Protein AF-B7B5R7-F1 (afdb_monomer)

Structure (mmCIF, N/CA/C/O backbone):
data_AF-B7B5R7-F1
#
_entry.id   AF-B7B5R7-F1
#
loop_
_atom_site.group_PDB
_atom_site.id
_atom_site.type_symbol
_atom_site.label_atom_id
_atom_site.label_alt_id
_atom_site.label_comp_id
_atom_site.label_asym_id
_atom_site.label_entity_id
_atom_site.label_seq_id
_atom_site.pdbx_PDB_ins_code
_atom_site.Cartn_x
_atom_site.Cartn_y
_atom_site.Cartn_z
_atom_site.occupancy
_atom_site.B_iso_or_equiv
_atom_site.auth_seq_id
_atom_site.auth_comp_id
_atom_site.auth_asym_id
_atom_site.auth_atom_id
_atom_site.pdbx_PDB_model_num
ATOM 1 N N . MET A 1 1 ? -5.786 -18.643 3.170 1.00 51.47 1 MET A N 1
ATOM 2 C CA . MET A 1 1 ? -5.158 -19.615 2.245 1.00 51.47 1 MET A CA 1
ATOM 3 C C . MET A 1 1 ? -5.131 -19.106 0.808 1.00 51.47 1 MET A C 1
ATOM 5 O O . MET A 1 1 ? -4.038 -19.012 0.276 1.00 51.47 1 MET A O 1
ATOM 9 N N . LEU A 1 2 ? -6.257 -18.684 0.214 1.00 58.00 2 LEU A N 1
ATOM 10 C CA . LEU A 1 2 ? -6.312 -18.161 -1.168 1.00 58.00 2 LEU A CA 1
ATOM 11 C C . LEU A 1 2 ? -5.332 -17.006 -1.464 1.00 58.00 2 LEU A C 1
ATOM 13 O O . LEU A 1 2 ? -4.630 -17.059 -2.465 1.00 58.00 2 LEU A O 1
ATOM 17 N N . CYS A 1 3 ? -5.203 -16.017 -0.571 1.00 55.41 3 CYS A N 1
ATOM 18 C CA . CYS A 1 3 ? -4.277 -14.893 -0.777 1.00 55.41 3 CYS A CA 1
ATOM 19 C C . CYS A 1 3 ? -2.802 -15.321 -0.816 1.00 55.41 3 CYS A C 1
ATOM 21 O O . CYS A 1 3 ? -2.042 -14.792 -1.607 1.00 55.41 3 CYS A O 1
ATOM 23 N N . ILE A 1 4 ? -2.393 -16.300 -0.003 1.00 58.12 4 ILE A N 1
ATOM 24 C CA . ILE A 1 4 ? -1.002 -16.788 0.025 1.00 58.12 4 ILE A CA 1
ATOM 25 C C . ILE A 1 4 ? -0.690 -17.585 -1.247 1.00 58.12 4 ILE A C 1
ATOM 27 O O . ILE A 1 4 ? 0.396 -17.460 -1.803 1.00 58.12 4 ILE A O 1
ATOM 31 N N . VAL A 1 5 ? -1.659 -18.364 -1.735 1.00 60.91 5 VAL A N 1
ATOM 32 C CA . VAL A 1 5 ? -1.534 -19.105 -2.997 1.00 60.91 5 VAL A CA 1
ATOM 33 C C . VAL A 1 5 ? -1.420 -18.143 -4.182 1.00 60.91 5 VAL A C 1
ATOM 35 O O . VAL A 1 5 ? -0.546 -18.344 -5.014 1.00 60.91 5 VAL A O 1
ATOM 38 N N . ALA A 1 6 ? -2.210 -17.064 -4.206 1.00 60.47 6 ALA A N 1
ATOM 39 C CA . ALA A 1 6 ? -2.106 -16.016 -5.227 1.00 60.47 6 ALA A CA 1
ATOM 40 C C . ALA A 1 6 ? -0.749 -15.281 -5.197 1.00 60.47 6 ALA A C 1
ATOM 42 O O . ALA A 1 6 ? -0.202 -14.924 -6.237 1.00 60.47 6 ALA A O 1
ATOM 43 N N . LEU A 1 7 ? -0.186 -15.088 -3.997 1.00 62.16 7 LEU A N 1
ATOM 44 C CA . LEU A 1 7 ? 1.139 -14.491 -3.787 1.00 62.16 7 LEU A CA 1
ATOM 45 C C . LEU A 1 7 ? 2.240 -15.367 -4.400 1.00 62.16 7 LEU A C 1
ATOM 47 O O . LEU A 1 7 ? 3.153 -14.876 -5.056 1.00 62.16 7 LEU A O 1
ATOM 51 N N . LEU A 1 8 ? 2.142 -16.681 -4.202 1.00 61.97 8 LEU A N 1
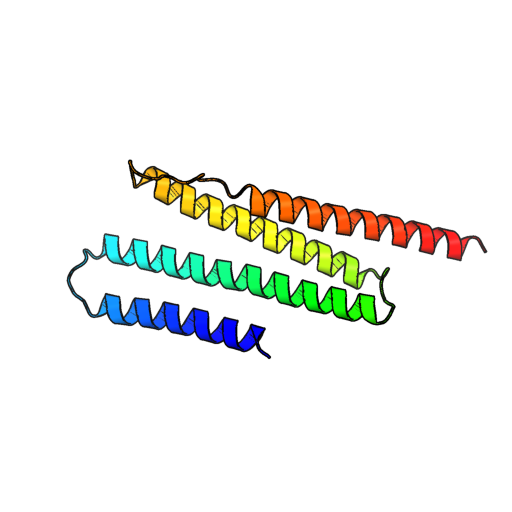ATOM 52 C CA . LEU A 1 8 ? 3.102 -17.637 -4.746 1.00 61.97 8 LEU A CA 1
ATOM 53 C C . LEU A 1 8 ? 2.935 -17.811 -6.260 1.00 61.97 8 LEU A C 1
ATOM 55 O O . LEU A 1 8 ? 3.939 -17.794 -6.965 1.00 61.97 8 LEU A O 1
ATOM 59 N N . SER A 1 9 ? 1.704 -17.911 -6.772 1.00 66.88 9 SER A N 1
ATOM 60 C CA . SER A 1 9 ? 1.457 -18.094 -8.209 1.00 66.88 9 SER A CA 1
ATOM 61 C C . SER A 1 9 ? 1.922 -16.895 -9.035 1.00 66.88 9 SER A C 1
ATOM 63 O O . SER A 1 9 ? 2.677 -17.078 -9.982 1.00 66.88 9 SER A O 1
ATOM 65 N N . ASN A 1 10 ? 1.592 -15.663 -8.621 1.00 66.88 10 ASN A N 1
ATOM 66 C CA . ASN A 1 10 ? 1.985 -14.457 -9.361 1.00 66.88 10 ASN A CA 1
ATOM 67 C C . ASN A 1 10 ? 3.507 -14.306 -9.487 1.00 66.88 10 ASN A C 1
ATOM 69 O O . ASN A 1 10 ? 4.008 -13.872 -10.523 1.00 66.88 10 ASN A O 1
ATOM 73 N N . ASN A 1 11 ? 4.253 -14.660 -8.438 1.00 67.56 11 ASN A N 1
ATOM 74 C CA . ASN A 1 11 ? 5.711 -14.578 -8.461 1.00 67.56 11 ASN A CA 1
ATOM 75 C C . ASN A 1 11 ? 6.334 -15.687 -9.331 1.00 67.56 11 ASN A C 1
ATOM 77 O O . ASN A 1 11 ? 7.338 -15.435 -9.995 1.00 67.56 11 ASN A O 1
ATOM 81 N N . ILE A 1 12 ? 5.739 -16.888 -9.365 1.00 70.62 12 ILE A N 1
ATOM 82 C CA . ILE A 1 12 ? 6.195 -18.007 -10.207 1.00 70.62 12 ILE A CA 1
ATOM 83 C C . ILE A 1 12 ? 5.952 -17.705 -11.689 1.00 70.62 12 ILE A C 1
ATOM 85 O O . ILE A 1 12 ? 6.868 -17.873 -12.491 1.00 70.62 12 ILE A O 1
ATOM 89 N N . ASP A 1 13 ? 4.776 -17.188 -12.041 1.00 69.31 13 ASP A N 1
ATOM 90 C CA . ASP A 1 13 ? 4.434 -16.851 -13.426 1.00 69.31 13 ASP A CA 1
ATOM 91 C C . ASP A 1 13 ? 5.332 -15.725 -13.965 1.00 69.31 13 ASP A C 1
ATOM 93 O O . ASP A 1 13 ? 5.838 -15.802 -15.086 1.00 69.31 13 ASP A O 1
ATOM 97 N N . ALA A 1 14 ? 5.618 -14.709 -13.139 1.00 66.56 14 ALA A N 1
ATOM 98 C CA . ALA A 1 14 ? 6.555 -13.642 -13.487 1.00 66.56 14 ALA A CA 1
ATOM 99 C C . ALA A 1 14 ? 7.984 -14.173 -13.706 1.00 66.56 14 ALA A C 1
ATOM 101 O O . ALA A 1 14 ? 8.645 -13.788 -14.673 1.00 66.56 14 ALA A O 1
ATOM 102 N N . LEU A 1 15 ? 8.455 -15.084 -12.848 1.00 67.75 15 LEU A N 1
ATOM 103 C CA . LEU A 1 15 ? 9.760 -15.740 -12.989 1.00 67.75 15 LEU A CA 1
ATOM 104 C C . LEU A 1 15 ? 9.832 -16.613 -14.244 1.00 67.75 15 LEU A C 1
ATOM 106 O O . LEU A 1 15 ? 10.839 -16.582 -14.953 1.00 67.75 15 LEU A O 1
ATOM 110 N N . GLN A 1 16 ? 8.771 -17.363 -14.538 1.00 72.69 16 GLN A N 1
ATOM 111 C CA . GLN A 1 16 ? 8.721 -18.247 -15.694 1.00 72.69 16 GLN A CA 1
ATOM 112 C C . GLN A 1 16 ? 8.697 -17.457 -17.005 1.00 72.69 16 GLN A C 1
ATOM 114 O O . GLN A 1 16 ? 9.466 -17.770 -17.912 1.00 72.69 16 GLN A O 1
ATOM 119 N N . LEU A 1 17 ? 7.929 -16.367 -17.072 1.00 69.25 17 LEU A N 1
ATOM 120 C CA . LEU A 1 17 ? 7.936 -15.451 -18.213 1.00 69.25 17 LEU A CA 1
ATOM 121 C C . LEU A 1 17 ? 9.333 -14.843 -18.441 1.00 69.25 17 LEU A C 1
ATOM 123 O O . LEU A 1 17 ? 9.816 -14.789 -19.572 1.00 69.25 17 LEU A O 1
ATOM 127 N N . CYS A 1 18 ? 10.017 -14.431 -17.367 1.00 66.81 18 CYS A N 1
ATOM 128 C CA . CYS A 1 18 ? 11.394 -13.936 -17.442 1.00 66.81 18 CYS A CA 1
ATOM 129 C C . CYS A 1 18 ? 12.375 -15.009 -17.953 1.00 66.81 18 CYS A C 1
ATOM 131 O O . CYS A 1 18 ? 13.269 -14.700 -18.744 1.00 66.81 18 CYS A O 1
ATOM 133 N N . TYR A 1 19 ? 12.208 -16.2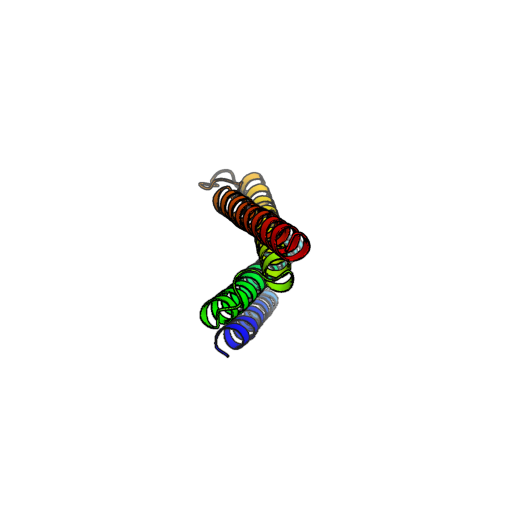63 -17.522 1.00 69.50 19 TYR A N 1
ATOM 134 C CA . TYR A 1 19 ? 13.041 -17.395 -17.932 1.00 69.50 19 TYR A CA 1
ATOM 135 C C . TYR A 1 19 ? 12.836 -17.770 -19.408 1.00 69.50 19 TYR A C 1
ATOM 137 O O . TYR A 1 19 ? 13.808 -17.936 -20.147 1.00 69.50 19 TYR A O 1
ATOM 145 N N . GLU A 1 20 ? 11.584 -17.857 -19.862 1.00 71.19 20 GLU A N 1
ATOM 146 C CA . GLU A 1 20 ? 11.248 -18.190 -21.251 1.00 71.19 20 GLU A CA 1
ATOM 147 C C . GLU A 1 20 ? 11.730 -17.114 -22.234 1.00 71.19 20 GLU A C 1
ATOM 149 O O . GLU A 1 20 ? 12.243 -17.433 -23.308 1.00 71.19 20 GLU A O 1
ATOM 154 N N . MET A 1 21 ? 11.674 -15.843 -21.834 1.00 63.12 21 MET A N 1
ATOM 155 C CA . MET A 1 21 ? 12.165 -14.715 -22.631 1.00 63.12 21 MET A CA 1
ATOM 156 C C . MET A 1 21 ? 13.696 -14.654 -22.698 1.00 63.12 21 MET A C 1
ATOM 158 O O . MET A 1 21 ? 14.243 -14.357 -23.756 1.00 63.12 21 MET A O 1
ATOM 162 N N . GLY A 1 22 ? 14.407 -14.988 -21.613 1.00 63.56 22 GLY A N 1
ATOM 163 C CA . GLY A 1 22 ? 15.876 -15.063 -21.610 1.00 63.56 22 GLY 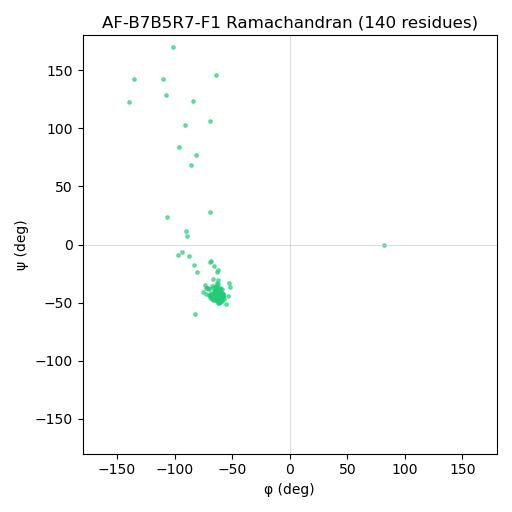A CA 1
ATOM 164 C C . GLY A 1 22 ? 16.439 -16.179 -22.498 1.00 63.56 22 GLY A C 1
ATOM 165 O O . GLY A 1 22 ? 17.605 -16.135 -22.888 1.00 63.56 22 GLY A O 1
ATOM 166 N N . LYS A 1 23 ? 15.607 -17.166 -22.850 1.00 66.00 23 LYS A N 1
ATOM 167 C CA . LYS A 1 23 ? 15.942 -18.240 -23.791 1.00 66.00 23 LYS A CA 1
ATOM 168 C C . LYS A 1 23 ? 15.809 -17.806 -25.260 1.00 66.00 23 LYS A C 1
ATOM 170 O O . LYS A 1 23 ? 16.447 -18.404 -26.125 1.00 66.00 23 LYS A O 1
ATOM 175 N N . GLY A 1 24 ? 14.997 -16.787 -25.556 1.00 60.22 24 GLY A N 1
ATOM 176 C CA . GLY A 1 24 ? 14.780 -16.260 -26.905 1.00 60.22 24 GLY A CA 1
ATOM 177 C C . GLY A 1 24 ? 15.758 -15.134 -27.247 1.00 60.22 24 GLY A C 1
ATOM 178 O O . GLY A 1 24 ? 15.566 -13.996 -26.840 1.00 60.22 24 GLY A O 1
ATOM 179 N N . THR A 1 25 ? 16.789 -15.419 -28.042 1.00 55.03 25 THR A N 1
ATOM 180 C CA . THR A 1 25 ? 17.896 -14.506 -28.411 1.00 55.03 25 THR A CA 1
ATOM 181 C C . THR A 1 25 ? 17.514 -13.333 -29.342 1.00 55.03 25 THR A C 1
ATOM 183 O O . THR A 1 25 ? 18.340 -12.884 -30.133 1.00 55.03 25 THR A O 1
ATOM 186 N N . ALA A 1 26 ? 16.270 -12.847 -29.311 1.00 55.25 26 ALA A N 1
ATOM 187 C CA . ALA A 1 26 ? 15.739 -11.861 -30.262 1.00 55.25 26 ALA A CA 1
ATOM 188 C C . ALA A 1 26 ? 15.776 -10.398 -29.770 1.00 55.25 26 ALA A C 1
ATOM 190 O O . ALA A 1 26 ? 15.520 -9.489 -30.558 1.00 55.25 26 ALA A O 1
ATOM 191 N N . TYR A 1 27 ? 16.101 -10.146 -28.497 1.00 56.34 27 TYR A N 1
ATOM 192 C CA . TYR A 1 27 ? 16.129 -8.800 -27.912 1.00 56.34 27 TYR A CA 1
ATOM 193 C C . TYR A 1 27 ? 17.559 -8.335 -27.614 1.00 56.34 27 TYR A C 1
ATOM 195 O O . TYR A 1 27 ? 18.401 -9.114 -27.176 1.00 56.34 27 TYR A O 1
ATOM 203 N N . THR A 1 28 ? 17.843 -7.045 -27.829 1.00 63.94 28 THR A N 1
ATOM 204 C CA . THR A 1 28 ? 19.113 -6.448 -27.380 1.00 63.94 28 THR A CA 1
ATOM 205 C C . THR A 1 28 ? 19.198 -6.472 -25.846 1.00 63.94 28 THR A C 1
ATOM 207 O O . THR A 1 28 ? 18.175 -6.304 -25.174 1.00 63.94 28 THR A O 1
ATOM 210 N N . ASP A 1 29 ? 20.403 -6.646 -25.280 1.00 66.12 29 ASP A N 1
ATOM 211 C CA . ASP A 1 29 ? 20.626 -6.783 -23.821 1.00 66.12 29 ASP A CA 1
ATOM 212 C C . ASP A 1 29 ? 19.972 -5.641 -23.012 1.00 66.12 29 ASP A C 1
ATOM 214 O O . ASP A 1 29 ? 19.377 -5.861 -21.956 1.00 66.12 29 ASP A O 1
ATOM 218 N N . ALA A 1 30 ? 19.988 -4.417 -23.551 1.00 66.00 30 ALA A N 1
ATOM 219 C CA . ALA A 1 30 ? 19.380 -3.245 -22.922 1.00 66.00 30 ALA A CA 1
ATOM 220 C C . ALA A 1 30 ? 17.839 -3.305 -22.889 1.00 66.00 30 ALA A C 1
ATOM 222 O O . ALA A 1 30 ? 17.228 -3.015 -21.855 1.00 66.00 30 ALA A O 1
ATOM 223 N N . THR A 1 31 ? 17.197 -3.716 -23.988 1.00 69.19 31 THR A N 1
ATOM 224 C CA . THR A 1 31 ? 15.733 -3.867 -24.054 1.00 69.19 31 THR A CA 1
ATOM 225 C C . THR A 1 31 ? 15.262 -4.962 -23.099 1.00 69.19 31 THR A C 1
ATOM 227 O O . THR A 1 31 ? 14.321 -4.743 -22.333 1.00 69.19 31 THR A O 1
ATOM 230 N N . GLN A 1 32 ? 15.966 -6.097 -23.064 1.00 69.88 32 GLN A N 1
ATOM 231 C CA . GLN A 1 32 ? 15.653 -7.215 -22.176 1.00 69.88 32 GLN A CA 1
ATOM 232 C C . GLN A 1 32 ? 15.765 -6.819 -20.696 1.00 69.88 32 GLN A C 1
ATOM 234 O O . GLN A 1 32 ? 14.837 -7.063 -19.925 1.00 69.88 32 GLN A O 1
ATOM 239 N N . ARG A 1 33 ? 16.844 -6.131 -20.291 1.00 68.81 33 ARG A N 1
ATOM 240 C CA . ARG A 1 33 ? 16.999 -5.627 -18.913 1.00 68.81 33 ARG A CA 1
ATOM 241 C C . ARG A 1 33 ? 15.874 -4.677 -18.507 1.00 68.81 33 ARG A C 1
ATOM 243 O O . ARG A 1 33 ? 15.335 -4.813 -17.411 1.00 68.81 33 ARG A O 1
ATOM 250 N N . SER A 1 34 ? 15.494 -3.741 -19.380 1.00 72.81 34 SER A N 1
ATOM 251 C CA . SER A 1 34 ? 14.426 -2.776 -19.083 1.00 72.81 34 SER A CA 1
ATOM 252 C C . SER A 1 34 ? 13.068 -3.455 -18.854 1.00 72.81 34 SER A C 1
ATOM 254 O O . SER A 1 34 ? 12.338 -3.089 -17.933 1.00 72.81 34 SER A O 1
ATOM 256 N N . PHE A 1 35 ? 12.759 -4.493 -19.636 1.00 73.25 35 PHE A N 1
ATOM 257 C CA . PHE A 1 35 ? 11.534 -5.274 -19.503 1.00 73.25 35 PHE A CA 1
ATOM 258 C C . PHE A 1 35 ? 11.526 -6.127 -18.225 1.00 73.25 35 PHE A C 1
ATOM 260 O O . PHE A 1 35 ? 10.529 -6.141 -17.500 1.00 73.25 35 PHE A O 1
ATOM 267 N N . LEU A 1 36 ? 12.644 -6.791 -17.907 1.00 75.38 36 LEU A N 1
ATOM 268 C CA . LEU A 1 36 ? 12.792 -7.585 -16.682 1.00 75.38 36 LEU A CA 1
ATOM 269 C C . LEU A 1 36 ? 12.616 -6.723 -15.428 1.00 75.38 36 LEU A C 1
ATOM 271 O O . LEU A 1 36 ? 11.865 -7.088 -14.527 1.00 75.38 36 LEU A O 1
ATOM 275 N N . ILE A 1 37 ? 13.253 -5.549 -15.391 1.00 76.94 37 ILE A N 1
ATOM 276 C CA . ILE A 1 37 ? 13.125 -4.607 -14.273 1.00 76.94 37 ILE A CA 1
ATOM 277 C C . ILE A 1 37 ? 11.667 -4.161 -14.115 1.00 76.94 37 ILE A C 1
ATOM 279 O O . ILE A 1 37 ? 11.131 -4.227 -13.011 1.00 76.94 37 ILE A O 1
ATOM 283 N N . LYS A 1 38 ? 10.991 -3.773 -15.206 1.00 77.38 38 LYS A N 1
ATOM 284 C CA . LYS A 1 38 ? 9.569 -3.392 -15.164 1.00 77.38 38 LYS A CA 1
ATOM 285 C C . LYS A 1 38 ? 8.684 -4.522 -14.635 1.00 77.38 38 LYS A C 1
ATOM 287 O O . LYS A 1 38 ? 7.832 -4.279 -13.784 1.00 77.38 38 LYS A O 1
ATOM 292 N N . THR A 1 39 ? 8.905 -5.746 -15.107 1.00 79.00 39 THR A N 1
ATOM 293 C CA . THR A 1 39 ? 8.128 -6.926 -14.698 1.00 79.00 39 THR A CA 1
ATOM 294 C C . THR A 1 39 ? 8.325 -7.230 -13.213 1.00 79.00 39 THR A C 1
ATOM 296 O O . THR A 1 39 ? 7.348 -7.444 -12.499 1.00 79.00 39 THR A O 1
ATOM 299 N N . MET A 1 40 ? 9.563 -7.154 -12.717 1.00 79.94 40 MET A N 1
ATOM 300 C CA . MET A 1 40 ? 9.867 -7.343 -11.296 1.00 79.94 40 MET A CA 1
ATOM 301 C C . MET A 1 40 ? 9.235 -6.264 -10.414 1.00 79.94 40 MET A C 1
ATOM 303 O O . MET A 1 40 ? 8.664 -6.589 -9.376 1.00 79.94 40 MET A O 1
ATOM 307 N N . ILE A 1 41 ? 9.284 -4.992 -10.826 1.00 84.94 41 ILE A N 1
ATOM 308 C CA . ILE A 1 41 ? 8.646 -3.903 -10.071 1.00 84.94 41 ILE A CA 1
ATOM 309 C C . ILE A 1 41 ? 7.128 -4.116 -10.017 1.00 84.94 41 ILE A C 1
ATOM 311 O O . ILE A 1 41 ? 6.553 -4.038 -8.934 1.00 84.94 41 ILE A O 1
ATOM 315 N N . ARG A 1 42 ? 6.480 -4.449 -11.145 1.00 83.50 42 ARG A N 1
ATOM 316 C CA . ARG A 1 42 ? 5.035 -4.746 -11.176 1.00 83.50 42 ARG A CA 1
ATOM 317 C C . ARG A 1 42 ? 4.674 -5.948 -10.301 1.00 83.50 42 ARG A C 1
ATOM 319 O O . ARG A 1 42 ? 3.660 -5.911 -9.611 1.00 83.50 42 ARG A O 1
ATOM 326 N N . ALA A 1 43 ? 5.499 -6.994 -10.286 1.00 82.56 43 ALA A N 1
ATOM 327 C CA . ALA A 1 43 ? 5.291 -8.136 -9.400 1.00 82.56 43 ALA A CA 1
ATOM 328 C C . ALA A 1 43 ? 5.350 -7.710 -7.925 1.00 82.56 43 ALA A C 1
ATOM 330 O O . ALA A 1 43 ? 4.432 -8.009 -7.162 1.00 82.56 43 ALA A O 1
ATOM 331 N N . VAL A 1 44 ? 6.378 -6.962 -7.515 1.00 85.06 44 VAL A N 1
ATOM 332 C CA . VAL A 1 44 ? 6.498 -6.448 -6.137 1.00 85.06 44 VAL A CA 1
ATOM 333 C C . VAL A 1 44 ? 5.300 -5.570 -5.765 1.00 85.06 44 VAL A C 1
ATOM 335 O O . VAL A 1 44 ? 4.733 -5.744 -4.688 1.00 85.06 44 VAL A O 1
ATOM 338 N N . ASP A 1 45 ? 4.865 -4.691 -6.662 1.00 88.50 45 ASP A N 1
ATOM 339 C CA . ASP A 1 45 ? 3.710 -3.816 -6.455 1.00 88.50 45 ASP A CA 1
ATOM 340 C C . ASP A 1 45 ? 2.399 -4.599 -6.232 1.00 88.50 45 ASP A C 1
ATOM 342 O O . ASP A 1 45 ? 1.648 -4.340 -5.290 1.00 88.50 45 ASP A O 1
ATOM 346 N N . MET A 1 46 ? 2.175 -5.668 -6.998 1.00 85.62 46 MET A N 1
ATOM 347 C CA . MET A 1 46 ? 1.036 -6.570 -6.778 1.00 85.62 46 MET A CA 1
ATOM 348 C C . MET A 1 46 ? 1.087 -7.265 -5.408 1.00 85.62 46 MET A C 1
ATOM 350 O O . MET A 1 46 ? 0.046 -7.486 -4.782 1.00 85.62 46 MET A O 1
ATOM 354 N N . ASN A 1 47 ? 2.283 -7.583 -4.900 1.00 85.38 47 ASN A N 1
ATOM 355 C CA . ASN A 1 47 ? 2.435 -8.132 -3.550 1.00 85.38 47 ASN A CA 1
ATOM 356 C C . ASN A 1 47 ? 2.066 -7.092 -2.470 1.00 85.38 47 ASN A C 1
ATOM 358 O O . ASN A 1 47 ? 1.458 -7.459 -1.464 1.00 85.38 47 ASN A O 1
ATOM 362 N N . ILE A 1 48 ? 2.372 -5.804 -2.679 1.00 90.31 48 ILE A N 1
ATOM 363 C CA . ILE A 1 48 ? 1.993 -4.708 -1.765 1.00 90.31 48 ILE A CA 1
ATOM 364 C C . ILE A 1 48 ? 0.468 -4.627 -1.626 1.00 90.31 48 ILE A C 1
ATOM 366 O O . ILE A 1 48 ? -0.051 -4.628 -0.505 1.00 90.31 48 ILE A O 1
ATOM 370 N N . LEU A 1 49 ? -0.257 -4.631 -2.749 1.00 90.69 49 LEU A N 1
ATOM 371 C CA . LEU A 1 49 ? -1.724 -4.619 -2.757 1.00 90.69 49 LEU A CA 1
ATOM 372 C C . LEU A 1 49 ? -2.327 -5.835 -2.052 1.00 90.69 49 LEU A C 1
ATOM 374 O O . LEU A 1 49 ? -3.298 -5.723 -1.302 1.00 90.69 49 LEU A O 1
ATOM 378 N N . LEU A 1 50 ? -1.736 -7.006 -2.263 1.00 88.94 50 LEU A N 1
ATOM 379 C CA . LEU A 1 50 ? -2.198 -8.237 -1.642 1.00 88.94 50 LEU A CA 1
ATOM 380 C C . LEU A 1 50 ? -2.015 -8.219 -0.120 1.00 88.94 50 LEU A C 1
ATOM 382 O O . LEU A 1 50 ? -2.923 -8.619 0.611 1.00 88.94 50 LEU A O 1
ATOM 386 N N . ILE A 1 51 ? -0.881 -7.705 0.368 1.00 90.56 51 ILE A N 1
ATOM 387 C CA . ILE A 1 51 ? -0.655 -7.486 1.802 1.00 90.56 51 ILE A CA 1
ATOM 388 C C . ILE A 1 51 ? -1.709 -6.518 2.352 1.00 90.56 51 ILE A C 1
ATOM 390 O O . ILE A 1 51 ? -2.332 -6.825 3.369 1.00 90.56 51 ILE A O 1
ATOM 394 N N . ALA A 1 52 ? -1.976 -5.402 1.665 1.00 93.81 52 ALA A N 1
ATOM 395 C CA . ALA A 1 52 ? -3.013 -4.452 2.068 1.00 93.81 52 ALA A CA 1
ATOM 396 C C . ALA A 1 52 ? -4.401 -5.120 2.169 1.00 93.81 52 ALA A C 1
ATOM 398 O O . ALA A 1 52 ? -5.112 -4.928 3.158 1.00 93.81 52 ALA A O 1
ATOM 399 N N . GLY A 1 53 ? -4.754 -5.982 1.210 1.00 91.75 53 GLY A N 1
ATOM 400 C CA . GLY A 1 53 ? -5.988 -6.772 1.239 1.00 91.75 53 GLY A CA 1
ATOM 401 C C . GLY A 1 53 ? -6.064 -7.742 2.425 1.00 91.75 53 GLY A C 1
ATOM 402 O O . GLY A 1 53 ? -7.099 -7.831 3.087 1.00 91.75 53 GLY A O 1
ATOM 403 N N . ILE A 1 54 ? -4.966 -8.431 2.756 1.00 91.69 54 ILE A N 1
ATOM 404 C CA . ILE A 1 54 ? -4.899 -9.318 3.931 1.00 91.69 54 ILE A CA 1
ATOM 405 C C . ILE A 1 54 ? -5.109 -8.520 5.223 1.00 91.69 54 ILE A C 1
ATOM 407 O O . ILE A 1 54 ? -5.890 -8.938 6.081 1.00 91.69 54 ILE A O 1
ATOM 411 N N . LEU A 1 55 ? -4.453 -7.363 5.363 1.00 93.75 55 LEU A N 1
ATOM 412 C CA . LEU A 1 55 ? -4.629 -6.492 6.527 1.00 93.75 55 LEU A CA 1
ATOM 413 C C . LEU A 1 55 ? -6.083 -6.023 6.656 1.00 93.75 55 LEU A C 1
ATOM 415 O O . LEU A 1 55 ? -6.631 -6.045 7.759 1.00 93.75 55 LEU A O 1
ATOM 419 N N . LEU A 1 56 ? -6.735 -5.676 5.543 1.00 92.38 56 LEU A N 1
ATOM 420 C CA . LEU A 1 56 ? -8.143 -5.284 5.541 1.00 92.38 56 LEU A CA 1
ATOM 421 C C . LEU A 1 56 ? -9.050 -6.423 6.028 1.00 92.38 56 LEU A C 1
ATOM 423 O O . LEU A 1 56 ? -9.906 -6.204 6.884 1.00 92.38 56 LEU A O 1
ATOM 427 N N . ILE A 1 57 ? -8.824 -7.656 5.561 1.00 92.81 57 ILE A N 1
ATOM 428 C CA . ILE A 1 57 ? -9.567 -8.841 6.023 1.00 92.81 57 ILE A CA 1
ATOM 429 C C . ILE A 1 57 ? -9.373 -9.058 7.530 1.00 92.81 57 ILE A C 1
ATOM 431 O O . ILE A 1 57 ? -10.334 -9.384 8.234 1.00 92.81 57 ILE A O 1
ATOM 435 N N . ILE A 1 58 ? -8.156 -8.862 8.050 1.00 92.69 58 ILE A N 1
ATOM 436 C CA . ILE A 1 58 ? -7.871 -8.967 9.490 1.00 92.69 58 ILE A CA 1
ATOM 437 C C . ILE A 1 58 ? -8.671 -7.922 10.273 1.00 92.69 58 ILE A C 1
ATOM 439 O O . ILE A 1 58 ? -9.279 -8.261 11.291 1.00 92.69 58 ILE A O 1
ATOM 443 N N . VAL A 1 59 ? -8.702 -6.673 9.802 1.00 93.31 59 VAL A N 1
ATOM 444 C CA . VAL A 1 59 ? -9.471 -5.593 10.435 1.00 93.31 59 VAL A CA 1
ATOM 445 C C . VAL A 1 59 ? -10.965 -5.912 10.437 1.00 93.31 59 VAL A C 1
ATOM 447 O O . VAL A 1 59 ? -11.582 -5.902 11.500 1.00 93.31 59 VAL A O 1
ATOM 450 N N . VAL A 1 60 ? -11.537 -6.290 9.290 1.00 92.56 60 VAL A N 1
ATOM 451 C CA . VAL A 1 60 ? -12.955 -6.679 9.178 1.00 92.56 60 VAL A CA 1
ATOM 452 C C . VAL A 1 60 ? -13.279 -7.853 10.104 1.00 92.56 60 VAL A C 1
ATOM 454 O O . VAL A 1 60 ? -14.280 -7.832 10.816 1.00 92.56 60 VA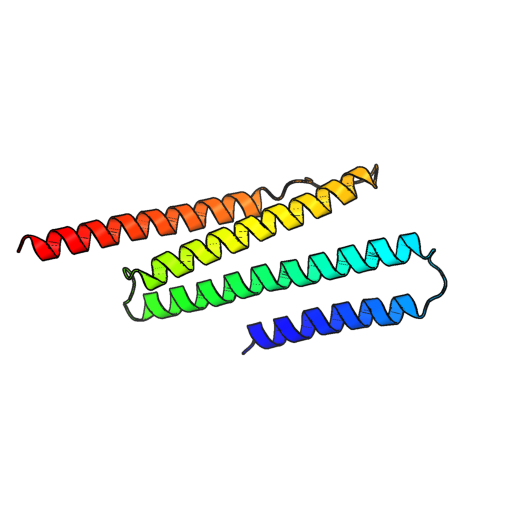L A O 1
ATOM 457 N N . SER A 1 61 ? -12.399 -8.852 10.178 1.00 92.81 61 SER A N 1
ATOM 458 C CA . SER A 1 61 ? -12.580 -10.008 11.062 1.00 92.81 61 SER A CA 1
ATOM 459 C C . SER A 1 61 ? -12.597 -9.625 12.544 1.00 92.81 61 SER A C 1
ATOM 461 O O . SER A 1 61 ? -13.289 -10.267 13.333 1.00 92.81 61 SER A O 1
ATOM 463 N N . LYS A 1 62 ? -11.839 -8.597 12.947 1.00 92.19 62 LYS A N 1
ATOM 464 C CA . LYS A 1 62 ? -11.856 -8.066 14.319 1.00 92.19 62 LYS A CA 1
ATOM 465 C C . LYS A 1 62 ? -13.102 -7.227 14.591 1.00 92.19 62 LYS A C 1
ATOM 467 O O . LYS A 1 62 ? -13.709 -7.396 15.646 1.00 92.19 62 LYS A O 1
ATOM 472 N N . ILE A 1 63 ? -13.519 -6.402 13.630 1.00 91.69 63 ILE A N 1
ATOM 473 C CA . ILE A 1 63 ? -14.764 -5.625 13.701 1.00 91.69 63 ILE A CA 1
ATOM 474 C C . ILE A 1 63 ? -15.965 -6.561 13.883 1.00 91.69 63 ILE A C 1
ATOM 476 O O . ILE A 1 63 ? -16.767 -6.350 14.788 1.00 91.69 63 ILE A O 1
ATOM 480 N N . ASN A 1 64 ? -16.031 -7.657 13.121 1.00 92.50 64 ASN A N 1
ATOM 481 C CA . ASN A 1 64 ? -17.096 -8.661 13.238 1.00 92.50 64 ASN A CA 1
ATOM 482 C C . ASN A 1 64 ? -17.133 -9.361 14.609 1.00 92.50 64 ASN A C 1
ATOM 484 O O . ASN A 1 64 ? -18.166 -9.896 14.996 1.00 92.50 64 ASN A O 1
ATOM 488 N N . LYS A 1 65 ? -16.023 -9.354 15.358 1.00 93.00 65 LYS A N 1
ATOM 489 C CA . LYS A 1 65 ? -15.940 -9.865 16.738 1.00 93.00 65 LYS A CA 1
ATOM 490 C C . LYS A 1 65 ? -16.266 -8.798 17.794 1.00 93.00 65 LYS A C 1
ATOM 492 O O . LYS A 1 65 ? -16.054 -9.040 18.977 1.00 93.00 65 LYS A O 1
ATOM 497 N N . GLY A 1 66 ? -16.726 -7.614 17.386 1.00 88.62 66 GLY A N 1
ATOM 498 C CA . GLY A 1 66 ? -17.039 -6.486 18.269 1.00 88.62 66 GLY A CA 1
ATOM 499 C C . GLY A 1 66 ? -15.828 -5.641 18.684 1.00 88.62 66 GLY A C 1
ATOM 500 O O . GLY A 1 66 ? -15.987 -4.635 19.371 1.00 88.62 66 GLY A O 1
ATOM 501 N N . LEU A 1 67 ? -14.616 -5.990 18.240 1.00 87.75 67 LEU A N 1
ATOM 502 C CA . LEU A 1 67 ? -13.393 -5.233 18.521 1.00 87.75 67 LEU A CA 1
ATOM 503 C C . LEU A 1 67 ? -13.226 -4.121 17.484 1.00 87.75 67 LEU A C 1
ATOM 505 O O . LEU A 1 67 ? -12.349 -4.199 16.628 1.00 87.75 67 LEU A O 1
ATOM 509 N N . VAL A 1 68 ? -14.106 -3.120 17.525 1.00 84.31 68 VAL A N 1
ATOM 510 C CA . VAL A 1 68 ? -14.149 -2.034 16.530 1.00 84.31 68 VAL A CA 1
ATOM 511 C C . VAL A 1 68 ? -13.120 -0.948 16.848 1.00 84.31 68 VAL A C 1
ATOM 513 O O . VAL A 1 68 ? -12.201 -0.714 16.062 1.00 84.31 68 VAL A O 1
ATOM 516 N N . PHE A 1 69 ? -13.236 -0.334 18.026 1.00 83.62 69 PHE A N 1
ATOM 517 C CA . PHE A 1 69 ? -12.387 0.772 18.471 1.00 83.62 69 PHE A CA 1
ATOM 518 C C . PHE A 1 69 ? -11.243 0.249 19.338 1.00 83.62 69 PHE A C 1
ATOM 520 O O . PHE A 1 69 ? -11.336 0.207 20.560 1.00 83.62 69 PHE A O 1
ATOM 527 N N . VAL A 1 70 ? -10.170 -0.193 18.684 1.00 90.56 70 VAL A N 1
ATOM 528 C CA . VAL A 1 70 ? -8.914 -0.580 19.341 1.00 90.56 70 VAL A CA 1
ATOM 529 C C . VAL A 1 70 ? -7.729 0.010 18.585 1.00 90.56 70 VAL A C 1
ATOM 531 O O . VAL A 1 70 ? -7.711 0.008 17.350 1.00 90.56 70 VAL A O 1
ATOM 534 N N . TRP A 1 71 ? -6.700 0.452 19.313 1.00 91.62 71 TRP A N 1
ATOM 535 C CA . TRP A 1 71 ? -5.476 1.027 18.736 1.00 91.62 71 TRP A CA 1
ATOM 536 C C . TRP A 1 71 ? -4.827 0.127 17.680 1.00 91.62 71 TRP A C 1
ATOM 538 O O . TRP A 1 71 ? -4.299 0.617 16.685 1.00 91.62 71 TRP A O 1
ATOM 548 N N . GLN A 1 72 ? -4.921 -1.198 17.834 1.00 93.19 72 GLN A N 1
ATOM 549 C CA . GLN A 1 72 ? -4.377 -2.125 16.841 1.00 93.19 72 GLN A CA 1
ATOM 550 C C . GLN A 1 72 ? -5.083 -2.008 15.483 1.00 93.19 72 GLN A C 1
ATOM 552 O O . GLN A 1 72 ? -4.419 -2.094 14.457 1.00 93.19 72 GLN A O 1
ATOM 557 N N . ASN A 1 73 ? -6.402 -1.798 15.452 1.00 91.94 73 ASN A N 1
ATOM 558 C CA . ASN A 1 73 ? -7.140 -1.659 14.194 1.00 91.94 73 ASN A CA 1
ATOM 559 C C . ASN A 1 73 ? -6.844 -0.321 13.519 1.00 91.94 73 ASN A C 1
ATOM 561 O O . ASN A 1 73 ? -6.699 -0.284 12.303 1.00 91.94 73 ASN A O 1
ATOM 565 N N . ILE A 1 74 ? -6.685 0.750 14.299 1.00 95.19 74 ILE A N 1
ATOM 566 C CA . ILE A 1 74 ? -6.257 2.062 13.795 1.00 95.19 74 ILE A CA 1
ATOM 567 C C . ILE A 1 74 ? -4.888 1.945 13.119 1.00 95.19 74 ILE A C 1
ATOM 569 O O . ILE A 1 74 ? -4.712 2.377 11.981 1.00 95.19 74 ILE A O 1
ATOM 573 N N . THR A 1 75 ? -3.927 1.296 13.781 1.00 95.56 75 THR A N 1
ATOM 574 C CA . THR A 1 75 ? -2.597 1.055 13.211 1.00 95.56 75 THR A CA 1
ATOM 575 C C . THR A 1 75 ? -2.673 0.216 11.935 1.00 95.56 75 THR A C 1
ATOM 577 O O . THR A 1 75 ? -1.995 0.534 10.963 1.00 95.56 75 THR A O 1
ATOM 580 N N . LEU A 1 76 ? -3.525 -0.816 11.894 1.00 94.81 76 LEU A N 1
ATOM 581 C CA . LEU A 1 76 ? -3.743 -1.610 10.681 1.00 94.81 76 LEU A CA 1
ATOM 582 C C . LEU A 1 76 ? -4.324 -0.767 9.534 1.00 94.81 76 LEU A C 1
ATOM 584 O O . LEU A 1 76 ? -3.824 -0.866 8.418 1.00 94.81 76 LEU A O 1
ATOM 588 N N . PHE A 1 77 ? -5.309 0.098 9.795 1.00 96.25 77 PHE A N 1
ATOM 589 C CA . PHE A 1 77 ? -5.830 1.024 8.784 1.00 96.25 77 PHE A CA 1
ATOM 590 C C . PHE A 1 77 ? -4.753 1.985 8.266 1.00 96.25 77 PHE A C 1
ATOM 592 O O . PHE A 1 77 ? -4.652 2.174 7.056 1.00 96.25 77 PHE A O 1
ATOM 599 N N . ARG A 1 78 ? -3.894 2.529 9.139 1.00 97.62 78 ARG A N 1
ATOM 600 C CA . ARG A 1 78 ? -2.764 3.375 8.714 1.00 97.62 78 ARG A CA 1
ATOM 601 C C . ARG A 1 78 ? -1.812 2.630 7.783 1.00 97.62 78 ARG A C 1
ATOM 603 O O . ARG A 1 78 ? -1.470 3.149 6.726 1.00 97.62 78 ARG A O 1
ATOM 610 N N . TRP A 1 79 ? -1.445 1.396 8.132 1.00 97.62 79 TRP A N 1
ATOM 611 C CA . TRP A 1 79 ? -0.613 0.552 7.272 1.00 97.62 79 TRP A CA 1
ATOM 612 C C . TRP A 1 79 ? -1.260 0.283 5.914 1.00 97.62 79 TRP A C 1
ATOM 614 O O . TRP A 1 79 ? -0.583 0.415 4.901 1.00 97.62 79 TRP A O 1
ATOM 624 N N . ILE A 1 80 ? -2.559 -0.030 5.870 1.00 97.31 80 ILE A N 1
ATOM 625 C CA . ILE A 1 80 ? -3.290 -0.198 4.603 1.00 97.31 80 ILE A CA 1
ATOM 626 C C . ILE A 1 80 ? -3.210 1.089 3.776 1.00 97.31 80 ILE A C 1
ATOM 628 O O . ILE A 1 80 ? -2.851 1.033 2.605 1.00 97.31 80 ILE A O 1
ATOM 632 N N . GLY A 1 81 ? -3.477 2.246 4.387 1.00 97.44 81 GLY A N 1
ATOM 633 C CA . GLY A 1 81 ? -3.385 3.544 3.720 1.00 97.44 81 GLY A CA 1
ATOM 634 C C . GLY A 1 81 ? -1.994 3.824 3.140 1.00 97.44 81 GLY A C 1
ATOM 635 O O . GLY A 1 81 ? -1.883 4.232 1.986 1.00 97.44 81 GLY A O 1
ATOM 636 N N . TYR A 1 82 ? -0.925 3.538 3.889 1.00 97.88 82 TYR A N 1
ATOM 637 C CA . TYR A 1 82 ? 0.447 3.691 3.393 1.00 97.88 82 TYR A CA 1
ATOM 638 C C . TYR A 1 82 ? 0.779 2.727 2.254 1.00 97.88 82 TYR A C 1
ATOM 640 O O . TYR A 1 82 ? 1.391 3.147 1.276 1.00 97.88 82 TYR A O 1
ATOM 648 N N . LEU A 1 83 ? 0.355 1.463 2.338 1.00 96.94 83 LEU A N 1
ATOM 649 C CA . LEU A 1 83 ? 0.576 0.482 1.270 1.00 96.94 83 LEU A CA 1
ATOM 650 C C . LEU A 1 83 ? -0.146 0.888 -0.021 1.00 96.94 83 LEU A C 1
ATOM 652 O O . LEU A 1 83 ? 0.448 0.817 -1.093 1.00 96.94 83 LEU A O 1
ATOM 656 N N . LEU A 1 84 ? -1.385 1.379 0.080 1.00 96.88 84 LEU A N 1
ATOM 657 C CA . LEU A 1 84 ? -2.129 1.914 -1.065 1.00 96.88 84 LEU A CA 1
ATOM 658 C C . LEU A 1 84 ? -1.460 3.167 -1.651 1.00 96.88 84 LEU A C 1
ATOM 660 O O . LEU A 1 84 ? -1.400 3.321 -2.867 1.00 96.88 84 LEU A O 1
ATOM 664 N N . GL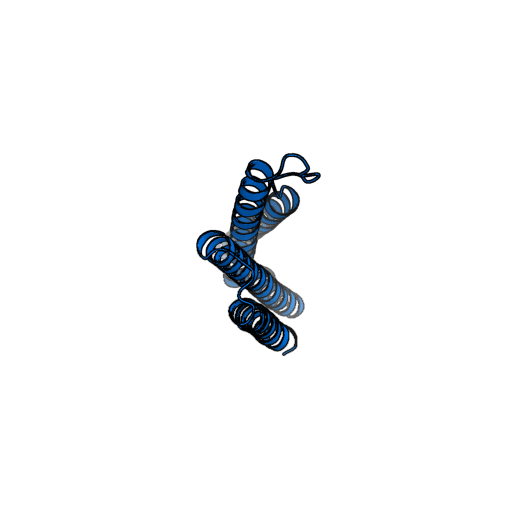Y A 1 85 ? -0.915 4.042 -0.801 1.00 96.94 85 GLY A N 1
ATOM 665 C CA . GLY A 1 85 ? -0.169 5.218 -1.246 1.00 96.94 85 GLY A CA 1
ATOM 666 C C . GLY A 1 85 ? 1.119 4.848 -1.985 1.00 96.94 85 GLY A C 1
ATOM 667 O O . GLY A 1 85 ? 1.399 5.399 -3.047 1.00 96.94 85 GLY A O 1
ATOM 668 N N . ILE A 1 86 ? 1.878 3.880 -1.462 1.00 96.06 86 ILE A N 1
ATOM 669 C CA . ILE A 1 86 ? 3.076 3.346 -2.126 1.00 96.06 86 ILE A CA 1
ATOM 670 C C . ILE A 1 86 ? 2.702 2.737 -3.478 1.00 96.06 86 ILE A C 1
ATOM 672 O O . ILE A 1 86 ? 3.358 3.050 -4.468 1.00 96.06 86 ILE A O 1
ATOM 676 N N . HIS A 1 87 ? 1.633 1.939 -3.533 1.00 95.00 87 HIS A N 1
ATOM 677 C CA . HIS A 1 87 ? 1.135 1.365 -4.780 1.00 95.00 87 HIS A CA 1
ATOM 678 C C . HIS A 1 87 ? 0.843 2.445 -5.829 1.00 95.00 87 HIS A C 1
ATOM 680 O O . HIS A 1 87 ? 1.371 2.400 -6.940 1.00 95.00 87 HIS A O 1
ATOM 686 N N . ALA A 1 88 ? 0.084 3.476 -5.453 1.00 95.50 88 ALA A N 1
ATOM 687 C CA . ALA A 1 88 ? -0.272 4.555 -6.367 1.00 95.50 88 ALA A CA 1
ATOM 688 C C . ALA A 1 88 ? 0.964 5.302 -6.900 1.00 95.50 88 ALA A C 1
ATOM 690 O O . ALA A 1 88 ? 1.025 5.657 -8.079 1.00 95.50 88 ALA A O 1
ATOM 691 N N . LEU A 1 89 ? 1.979 5.516 -6.054 1.00 94.62 89 LEU A N 1
ATOM 692 C CA . LEU A 1 89 ? 3.241 6.146 -6.452 1.00 94.62 89 LEU A CA 1
ATOM 693 C C . LEU A 1 89 ? 4.054 5.264 -7.408 1.00 94.62 89 LEU A C 1
ATOM 695 O O . LEU A 1 89 ? 4.550 5.765 -8.417 1.00 94.62 89 LEU A O 1
ATOM 699 N N . VAL A 1 90 ? 4.177 3.967 -7.114 1.00 93.31 90 VAL A N 1
ATOM 700 C CA . VAL A 1 90 ? 4.907 3.008 -7.957 1.00 93.31 90 VAL A CA 1
ATOM 701 C C . VAL A 1 90 ? 4.218 2.856 -9.312 1.00 93.31 90 VAL A C 1
ATOM 703 O O . VAL A 1 90 ? 4.872 2.996 -10.346 1.00 93.31 90 VAL A O 1
ATOM 706 N N . SER A 1 91 ? 2.898 2.660 -9.317 1.00 92.00 91 SER A N 1
ATOM 707 C CA . SER A 1 91 ? 2.073 2.587 -10.527 1.00 92.00 91 SER A CA 1
ATOM 708 C C . SER A 1 91 ? 2.219 3.854 -11.378 1.00 92.00 91 SER A C 1
ATOM 710 O O . SER A 1 91 ? 2.526 3.778 -12.570 1.00 92.00 91 SER A O 1
ATOM 712 N N . SER A 1 92 ? 2.134 5.035 -10.752 1.00 93.44 92 SER A N 1
ATOM 713 C CA . SER A 1 92 ? 2.307 6.313 -11.452 1.00 93.44 92 SER A CA 1
ATOM 714 C C . SER A 1 92 ? 3.709 6.475 -12.047 1.00 93.44 92 SER A C 1
ATOM 716 O O . SER A 1 92 ? 3.858 6.928 -13.179 1.00 93.44 92 SER A O 1
ATOM 718 N N . ALA A 1 93 ? 4.757 6.082 -11.317 1.00 91.44 93 ALA A N 1
ATOM 719 C CA . ALA A 1 93 ? 6.128 6.139 -11.817 1.00 91.44 93 ALA A CA 1
ATOM 720 C C . ALA A 1 93 ? 6.331 5.237 -13.047 1.00 91.44 93 ALA A C 1
ATOM 722 O O . ALA A 1 93 ? 6.938 5.669 -14.028 1.00 91.44 93 ALA A O 1
ATOM 723 N N . ILE A 1 94 ? 5.792 4.012 -13.029 1.00 88.50 94 ILE A N 1
ATOM 724 C CA . ILE A 1 94 ? 5.861 3.085 -14.170 1.00 88.50 94 ILE A CA 1
ATOM 725 C C . ILE A 1 94 ? 5.132 3.675 -15.381 1.00 88.50 94 ILE A C 1
ATOM 727 O O . ILE A 1 94 ? 5.713 3.753 -16.466 1.00 88.50 94 ILE A O 1
ATOM 731 N N . ASN A 1 95 ? 3.897 4.139 -15.188 1.00 89.81 95 ASN A N 1
ATOM 732 C CA . ASN A 1 95 ? 3.074 4.699 -16.259 1.00 89.81 95 ASN A CA 1
ATOM 733 C C . ASN A 1 95 ? 3.685 5.982 -16.838 1.00 89.81 95 ASN A C 1
ATOM 735 O O . ASN A 1 95 ? 3.641 6.211 -18.044 1.00 89.81 95 ASN A O 1
ATOM 739 N N . TYR A 1 96 ? 4.310 6.810 -16.000 1.00 89.62 96 TYR A N 1
ATOM 740 C CA . TYR A 1 96 ? 5.011 8.010 -16.443 1.00 89.62 96 TYR A CA 1
ATOM 741 C C . TYR A 1 96 ? 6.233 7.686 -17.314 1.00 89.62 96 TYR A C 1
ATOM 743 O O . TYR A 1 96 ? 6.428 8.316 -18.355 1.00 89.62 96 TYR A O 1
ATOM 751 N N . VAL A 1 97 ? 7.026 6.677 -16.940 1.00 86.81 97 VAL A N 1
ATOM 752 C CA . VAL A 1 97 ? 8.151 6.199 -17.762 1.00 86.81 97 VAL A CA 1
ATOM 753 C C . VAL A 1 97 ? 7.654 5.604 -19.084 1.00 86.81 97 VAL A C 1
ATOM 755 O O . VAL A 1 97 ? 8.266 5.828 -20.125 1.00 86.81 97 VAL A O 1
ATOM 758 N N . GLU A 1 98 ? 6.540 4.870 -19.076 1.00 83.75 98 GLU A N 1
ATOM 759 C CA . GLU A 1 98 ? 5.923 4.333 -20.298 1.00 83.75 98 GLU A CA 1
ATOM 760 C C . GLU A 1 98 ? 5.415 5.436 -21.225 1.00 83.75 98 GLU A C 1
ATOM 76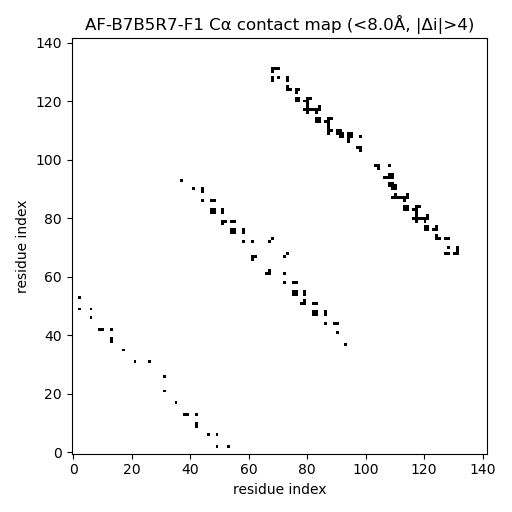2 O O . GLU A 1 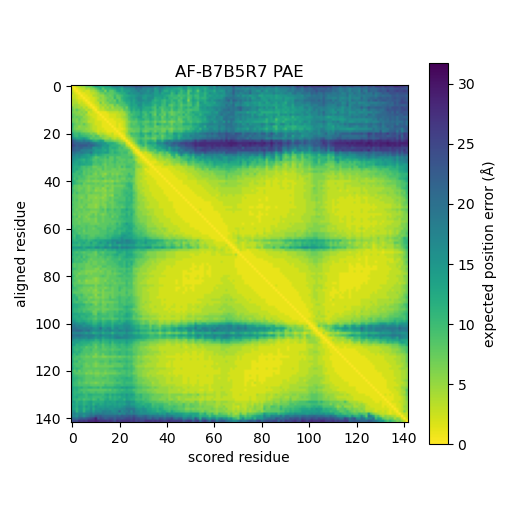98 ? 5.686 5.389 -22.424 1.00 83.75 98 GLU A O 1
ATOM 767 N N . LYS A 1 99 ? 4.783 6.472 -20.667 1.00 87.19 99 LYS A N 1
ATOM 768 C CA . LYS A 1 99 ? 4.371 7.660 -21.414 1.00 87.19 99 LYS A CA 1
ATOM 769 C C . LYS A 1 99 ? 5.552 8.376 -22.070 1.00 87.19 99 LYS A C 1
ATOM 771 O O . LYS A 1 99 ? 5.431 8.823 -23.202 1.00 87.19 99 LYS A O 1
ATOM 776 N N . GLN A 1 100 ? 6.693 8.502 -21.389 1.00 85.31 100 GLN A N 1
ATOM 777 C CA . GLN A 1 100 ? 7.881 9.116 -21.999 1.00 85.31 100 GLN A CA 1
ATOM 778 C C . GLN A 1 100 ? 8.465 8.277 -23.141 1.00 85.31 100 GLN A C 1
ATOM 780 O O . GLN A 1 100 ? 9.075 8.829 -24.052 1.00 85.31 100 GLN A O 1
ATOM 785 N N . ALA A 1 101 ? 8.300 6.955 -23.086 1.00 83.00 101 ALA A N 1
ATOM 786 C CA . ALA A 1 101 ? 8.849 6.032 -24.072 1.00 83.00 101 ALA A CA 1
ATOM 787 C C . ALA A 1 101 ? 7.929 5.795 -25.285 1.00 83.00 101 ALA A C 1
ATOM 789 O O . ALA A 1 101 ? 8.360 5.146 -26.238 1.00 83.00 101 ALA A O 1
ATOM 790 N N . SER A 1 102 ? 6.676 6.264 -25.258 1.00 79.12 102 SER A N 1
ATOM 791 C CA . SER A 1 102 ? 5.680 5.982 -26.295 1.00 79.12 102 SER A CA 1
ATOM 792 C C . SER A 1 102 ? 4.830 7.207 -26.625 1.00 79.12 102 SER A C 1
ATOM 794 O O . SER A 1 102 ? 4.124 7.740 -25.772 1.00 79.12 102 SER A O 1
ATOM 796 N N . GLU A 1 103 ? 4.832 7.600 -27.899 1.00 75.25 103 GLU A N 1
ATOM 797 C CA . GLU A 1 103 ? 3.974 8.677 -28.416 1.00 75.25 103 GLU A CA 1
ATOM 798 C C . GLU A 1 103 ? 2.483 8.294 -28.449 1.00 75.25 103 GLU A C 1
ATOM 800 O O . GLU A 1 103 ? 1.623 9.165 -28.536 1.00 75.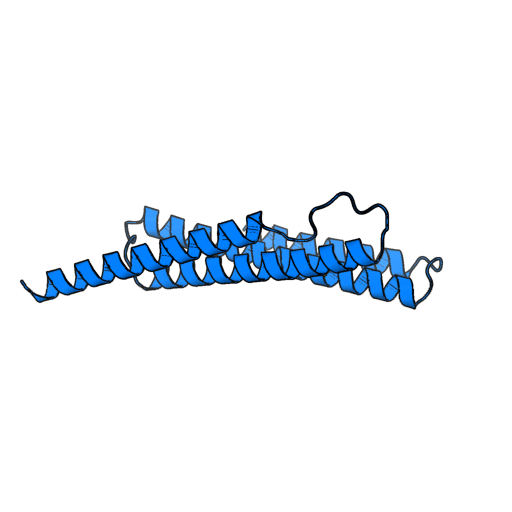25 103 GLU A O 1
ATOM 805 N N . THR A 1 104 ? 2.165 7.001 -28.330 1.00 80.56 104 THR A N 1
ATOM 806 C CA . THR A 1 104 ? 0.801 6.449 -28.381 1.00 80.56 104 THR A CA 1
ATOM 807 C C . THR A 1 104 ? 0.286 6.012 -27.007 1.00 80.56 104 THR A C 1
ATOM 809 O O . THR A 1 104 ? -0.574 5.139 -26.915 1.00 80.56 104 THR A O 1
ATOM 812 N N . PHE A 1 105 ? 0.822 6.558 -25.912 1.00 81.31 105 PHE A N 1
ATOM 813 C CA . PHE A 1 105 ? 0.321 6.254 -24.571 1.00 81.31 105 PHE A CA 1
ATOM 814 C C . PHE A 1 105 ? -1.080 6.854 -24.356 1.00 81.31 105 PHE A C 1
ATOM 816 O O . PHE A 1 105 ? -1.224 8.057 -24.149 1.00 81.31 105 PHE A O 1
ATOM 823 N N . GLU A 1 106 ? -2.113 6.008 -24.361 1.00 75.62 106 GLU A N 1
ATOM 824 C CA . GLU A 1 106 ? -3.523 6.422 -24.218 1.00 75.62 106 GLU A CA 1
ATOM 825 C C . GLU A 1 106 ? -4.028 6.465 -22.757 1.00 75.62 106 GLU A C 1
ATOM 827 O O . GLU A 1 106 ? -5.224 6.600 -22.502 1.00 75.62 106 GLU A O 1
ATOM 832 N N . GLY A 1 107 ? -3.133 6.372 -21.768 1.00 80.25 107 GLY A N 1
ATOM 833 C CA . GLY A 1 107 ? -3.484 6.348 -20.344 1.00 80.25 107 GLY A CA 1
ATOM 834 C C . GLY A 1 107 ? -3.276 7.670 -19.599 1.00 80.25 107 GLY A C 1
ATOM 835 O O . GLY A 1 107 ? -2.614 8.599 -20.067 1.00 80.25 107 GLY A O 1
ATOM 836 N N . ASN A 1 108 ? -3.777 7.731 -18.362 1.00 85.12 108 ASN A N 1
ATOM 837 C CA . ASN A 1 108 ? -3.326 8.732 -17.397 1.00 85.12 108 ASN A CA 1
ATOM 838 C C . ASN A 1 108 ? -2.045 8.218 -16.717 1.00 85.12 108 ASN A C 1
ATOM 840 O O . ASN A 1 108 ? -2.075 7.131 -16.140 1.00 85.12 108 ASN A O 1
ATOM 844 N N . PRO A 1 109 ? -0.922 8.957 -16.760 1.00 88.06 109 PRO A N 1
ATOM 845 C CA . PRO A 1 109 ? 0.304 8.520 -16.102 1.00 88.06 109 PRO A CA 1
ATOM 846 C C . PRO A 1 109 ? 0.198 8.522 -14.572 1.00 88.06 109 PRO A C 1
ATOM 848 O O . PRO A 1 109 ? 1.053 7.938 -13.922 1.00 88.06 109 PRO A O 1
ATOM 851 N N . PHE A 1 110 ? -0.820 9.164 -13.995 1.00 91.56 110 PHE A N 1
ATOM 852 C CA . PHE A 1 110 ? -1.019 9.236 -12.552 1.00 91.56 110 PHE A CA 1
ATOM 853 C C . PHE A 1 110 ? -2.195 8.367 -12.106 1.00 91.56 110 PHE A C 1
ATOM 855 O O . PHE A 1 110 ? -3.319 8.503 -12.597 1.00 91.56 110 PHE A O 1
ATOM 862 N N . ASP A 1 111 ? -1.942 7.516 -11.116 1.00 93.38 111 ASP A N 1
ATOM 863 C CA . ASP A 1 111 ? -2.949 6.680 -10.471 1.00 93.38 111 ASP A CA 1
ATOM 864 C C . ASP A 1 111 ? -3.725 7.468 -9.401 1.00 93.38 111 ASP A C 1
ATOM 866 O O . ASP A 1 111 ? -3.516 7.346 -8.191 1.00 93.38 111 ASP A O 1
ATOM 870 N N . TYR A 1 112 ? -4.648 8.312 -9.863 1.00 92.69 112 TYR A N 1
ATOM 871 C CA . TYR A 1 112 ? -5.526 9.077 -8.977 1.00 92.69 112 TYR A CA 1
ATOM 872 C C . TYR A 1 112 ? -6.437 8.183 -8.128 1.00 92.69 112 TYR A C 1
ATOM 874 O O . TYR A 1 112 ? -6.771 8.556 -7.005 1.00 92.69 112 TYR A O 1
ATOM 882 N N . GLN A 1 113 ? -6.833 7.011 -8.632 1.00 93.31 113 GLN A N 1
ATOM 883 C CA . GLN A 1 113 ? -7.700 6.091 -7.897 1.00 93.31 113 GLN A CA 1
ATOM 884 C C . GLN A 1 113 ? -6.977 5.526 -6.673 1.00 93.31 113 GLN A C 1
ATOM 886 O O . GLN A 1 113 ? -7.524 5.586 -5.569 1.00 93.31 113 GLN A O 1
ATOM 891 N N . GLY A 1 114 ? -5.737 5.062 -6.845 1.00 93.50 114 GLY A N 1
ATOM 892 C CA . GLY A 1 114 ? -4.894 4.600 -5.747 1.00 93.50 114 GLY A CA 1
ATOM 893 C C . GLY A 1 114 ? -4.631 5.696 -4.711 1.00 93.50 114 GLY A C 1
ATOM 894 O O . GLY A 1 114 ? -4.775 5.456 -3.510 1.00 93.50 114 GLY A O 1
ATOM 895 N N . VAL A 1 115 ? -4.339 6.927 -5.153 1.00 96.31 115 VAL A N 1
ATOM 896 C CA . VAL A 1 115 ? -4.129 8.073 -4.245 1.00 96.31 115 VAL A CA 1
ATOM 897 C C . VAL A 1 115 ? -5.390 8.391 -3.438 1.00 96.31 115 VAL A C 1
ATOM 899 O O . VAL A 1 115 ? -5.317 8.550 -2.219 1.00 96.31 115 VAL A O 1
ATOM 902 N N . ILE A 1 116 ? -6.555 8.465 -4.088 1.00 97.38 116 ILE A N 1
ATOM 903 C CA . ILE A 1 116 ? -7.828 8.747 -3.409 1.00 97.38 116 ILE A CA 1
ATOM 904 C C . ILE A 1 116 ? -8.152 7.638 -2.403 1.00 97.38 116 ILE A C 1
ATOM 906 O O . ILE A 1 116 ? -8.532 7.938 -1.271 1.00 97.38 116 ILE A O 1
ATOM 910 N N . ALA A 1 117 ? -7.953 6.370 -2.773 1.00 96.00 117 ALA A N 1
ATOM 911 C CA . ALA A 1 117 ? -8.157 5.239 -1.874 1.00 96.00 117 ALA A CA 1
ATOM 912 C C . ALA A 1 117 ? -7.236 5.312 -0.644 1.00 96.00 117 ALA A C 1
ATOM 914 O O . ALA A 1 117 ? -7.698 5.125 0.482 1.00 96.00 117 ALA A O 1
ATOM 915 N N . ALA A 1 118 ? -5.956 5.645 -0.837 1.00 97.56 118 ALA A N 1
ATOM 916 C CA . ALA A 1 118 ? -4.998 5.818 0.251 1.00 97.56 118 ALA A CA 1
ATOM 917 C C . ALA A 1 118 ? -5.423 6.932 1.219 1.00 97.56 118 ALA A C 1
ATOM 919 O O . ALA A 1 118 ? -5.494 6.708 2.428 1.00 97.56 118 ALA A O 1
ATOM 920 N N . ILE A 1 119 ? -5.767 8.113 0.690 1.00 97.88 119 ILE A N 1
ATOM 921 C CA . ILE A 1 119 ? -6.229 9.257 1.491 1.00 97.88 119 ILE A CA 1
ATOM 922 C C . ILE A 1 119 ? -7.494 8.894 2.267 1.00 97.88 119 ILE A C 1
ATOM 924 O O . ILE A 1 119 ? -7.586 9.181 3.459 1.00 97.88 119 ILE A O 1
ATOM 928 N N . PHE A 1 120 ? -8.456 8.242 1.614 1.00 97.69 120 PHE A N 1
ATOM 929 C CA . PHE A 1 120 ? -9.703 7.836 2.249 1.00 97.69 120 PHE A CA 1
ATOM 930 C C . PHE A 1 120 ? -9.462 6.874 3.418 1.00 97.69 120 PHE A C 1
ATOM 932 O O . PHE A 1 120 ? -9.975 7.091 4.514 1.00 97.69 120 PHE A O 1
ATOM 939 N N . VAL A 1 121 ? -8.636 5.842 3.227 1.00 97.19 121 VAL A N 1
ATOM 940 C CA . VAL A 1 121 ? -8.328 4.879 4.295 1.00 97.19 121 VAL A CA 1
ATOM 941 C C . VAL A 1 121 ? -7.577 5.545 5.454 1.00 97.19 121 VAL A C 1
ATOM 943 O O . VAL A 1 121 ? -7.886 5.271 6.615 1.00 97.19 121 VAL A O 1
ATOM 946 N N . LEU A 1 122 ? -6.636 6.451 5.168 1.00 97.75 122 LEU A N 1
ATOM 947 C CA . LEU A 1 122 ? -5.943 7.222 6.205 1.00 97.75 122 LEU A CA 1
ATOM 948 C C . LEU A 1 122 ? -6.910 8.128 6.977 1.00 97.75 122 LEU A C 1
ATOM 950 O O . LEU A 1 122 ? -6.849 8.181 8.202 1.00 97.75 122 LEU A O 1
ATOM 954 N N . MET A 1 123 ? -7.846 8.779 6.285 1.00 97.88 123 MET A N 1
ATOM 955 C CA . MET A 1 123 ? -8.893 9.580 6.920 1.00 97.88 123 MET A CA 1
ATOM 956 C C . MET A 1 123 ? -9.752 8.731 7.866 1.00 97.88 123 MET A C 1
ATOM 958 O O . MET A 1 123 ? -9.976 9.131 9.007 1.00 97.88 123 MET A O 1
ATOM 962 N N . VAL A 1 124 ? -10.183 7.540 7.437 1.00 95.38 124 VAL A N 1
ATOM 963 C CA . VAL A 1 124 ? -10.927 6.596 8.291 1.00 95.38 124 VAL A CA 1
ATOM 964 C C . VAL A 1 124 ? -10.112 6.211 9.530 1.00 95.38 124 VAL A C 1
ATOM 966 O O . VAL A 1 124 ? -10.660 6.175 10.633 1.00 95.38 124 VAL A O 1
ATOM 969 N N . ALA A 1 125 ? -8.805 5.976 9.378 1.00 96.19 125 ALA A N 1
ATOM 970 C CA . ALA A 1 125 ? -7.925 5.652 10.498 1.00 96.19 125 ALA A CA 1
ATOM 971 C C . ALA A 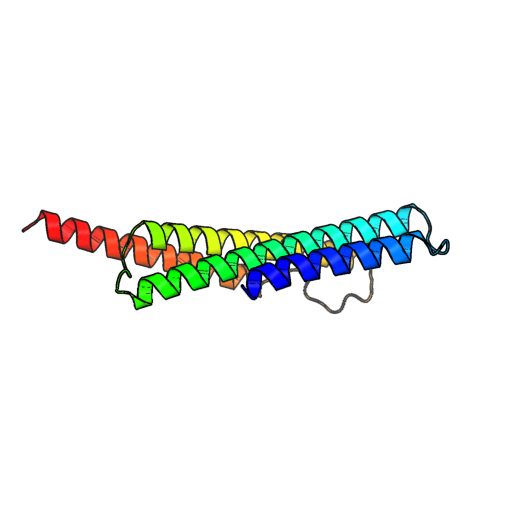1 125 ? -7.884 6.774 11.550 1.00 96.19 125 ALA A C 1
ATOM 973 O O . ALA A 1 125 ? -7.976 6.497 12.747 1.00 96.19 125 ALA A O 1
ATOM 974 N N . GLU A 1 126 ? -7.787 8.033 11.115 1.00 96.44 126 GLU A N 1
ATOM 975 C CA . GLU A 1 126 ? -7.765 9.183 12.025 1.00 96.44 126 GLU A CA 1
ATOM 976 C C . GLU A 1 126 ? -9.123 9.425 12.695 1.00 96.44 126 GLU A C 1
ATOM 978 O O . GLU A 1 126 ? -9.169 9.685 13.897 1.00 96.44 126 GLU A O 1
ATOM 983 N N . ILE A 1 127 ? -10.236 9.245 11.974 1.00 95.31 127 ILE A N 1
ATOM 984 C CA . ILE A 1 127 ? -11.583 9.302 12.568 1.00 95.31 127 ILE A CA 1
ATOM 985 C C . ILE A 1 127 ? -11.715 8.262 13.689 1.00 95.31 127 ILE A C 1
ATOM 987 O O . ILE A 1 127 ? -12.210 8.570 14.774 1.00 95.31 127 ILE A O 1
ATOM 991 N N . PHE A 1 128 ? -11.229 7.038 13.462 1.00 92.12 128 PHE A N 1
ATOM 992 C CA . PHE A 1 128 ? -11.263 5.976 14.470 1.00 92.12 128 PHE A CA 1
ATOM 993 C C . PHE A 1 128 ? -10.357 6.293 15.666 1.00 92.12 128 PHE A C 1
ATOM 995 O O . PHE A 1 128 ? -10.733 6.003 16.801 1.00 92.12 128 PHE A O 1
ATOM 1002 N N . ALA A 1 129 ? -9.192 6.905 15.434 1.00 94.31 129 ALA A N 1
ATOM 1003 C CA . ALA A 1 129 ? -8.283 7.331 16.496 1.00 94.31 129 ALA A CA 1
ATOM 1004 C C . ALA A 1 129 ? -8.904 8.405 17.395 1.00 94.31 129 ALA A C 1
ATOM 1006 O O . ALA A 1 129 ? -8.805 8.311 18.618 1.00 94.31 129 ALA A O 1
ATOM 1007 N N . ILE A 1 130 ? -9.575 9.395 16.802 1.00 94.56 130 ILE A N 1
ATOM 1008 C CA . ILE A 1 130 ? -10.299 10.433 17.543 1.00 94.56 130 ILE A CA 1
ATOM 1009 C C . ILE A 1 130 ? -11.435 9.799 18.352 1.00 94.56 130 ILE A C 1
ATOM 1011 O O . ILE A 1 130 ? -11.526 10.034 19.553 1.00 94.56 130 ILE A O 1
ATOM 1015 N N . GLY A 1 131 ? -12.249 8.941 17.727 1.00 91.38 131 GLY A N 1
ATOM 1016 C CA . GLY A 1 131 ? -13.356 8.265 18.408 1.00 91.38 131 GLY A CA 1
ATOM 1017 C C . GLY A 1 131 ? -12.906 7.408 19.596 1.00 91.38 131 GLY A C 1
ATOM 1018 O O . GLY A 1 131 ? -13.560 7.410 20.637 1.00 91.38 131 GLY A O 1
ATOM 1019 N N . LEU A 1 132 ? -11.766 6.717 19.478 1.00 92.44 132 LEU A N 1
ATOM 1020 C CA . LEU A 1 132 ? -11.204 5.936 20.580 1.00 92.44 132 LEU A CA 1
ATOM 1021 C C . LEU A 1 132 ? -10.705 6.826 21.726 1.00 92.44 132 LEU A C 1
ATOM 1023 O O . LEU A 1 132 ? -11.012 6.537 22.878 1.00 92.44 132 LEU A O 1
ATOM 1027 N N . ARG A 1 133 ? -10.009 7.929 21.422 1.00 91.88 133 ARG A N 1
ATOM 1028 C CA . ARG A 1 133 ? -9.553 8.889 22.443 1.00 91.88 133 ARG A CA 1
ATOM 1029 C C . ARG A 1 133 ? -10.714 9.509 23.210 1.00 91.88 133 ARG A C 1
ATOM 1031 O O . ARG A 1 133 ? -10.668 9.567 24.430 1.00 91.88 133 ARG A O 1
ATOM 1038 N N . MET A 1 134 ? -11.778 9.903 22.509 1.00 90.81 134 MET A N 1
ATOM 1039 C CA . MET A 1 134 ? -12.975 10.459 23.149 1.00 90.81 134 MET A CA 1
ATOM 1040 C C . MET A 1 134 ? -13.629 9.460 24.109 1.00 90.81 134 MET A C 1
ATOM 1042 O O . MET A 1 134 ? -14.113 9.850 25.167 1.00 90.81 134 MET A O 1
ATOM 1046 N N . LYS A 1 135 ? -13.635 8.171 23.754 1.00 87.94 135 LYS A N 1
ATOM 1047 C CA . LYS A 1 135 ? -14.129 7.113 24.637 1.00 87.94 135 LYS A CA 1
ATOM 1048 C C . LYS A 1 135 ? -13.231 6.937 25.868 1.00 87.94 135 LYS A C 1
ATOM 1050 O O . LYS A 1 135 ? -13.746 6.867 26.976 1.00 87.94 135 LYS A O 1
ATOM 1055 N N . GLU A 1 136 ? -11.913 6.885 25.675 1.00 89.38 136 GLU A N 1
ATOM 1056 C CA . GLU A 1 136 ? -10.938 6.764 26.772 1.00 89.38 136 GLU A CA 1
ATOM 1057 C C . GLU A 1 136 ? -11.025 7.953 27.747 1.00 89.38 136 GLU A C 1
ATOM 1059 O O . GLU A 1 136 ? -10.959 7.759 28.958 1.00 89.38 136 GLU A O 1
ATOM 1064 N N . GLU A 1 137 ? -11.231 9.173 27.242 1.00 90.12 137 GLU A N 1
ATOM 1065 C CA . GLU A 1 137 ? -11.436 10.371 28.067 1.00 90.12 137 GLU A CA 1
ATOM 1066 C C . GLU A 1 137 ? -12.736 10.307 28.879 1.00 90.12 137 GLU A C 1
ATOM 1068 O O . GLU A 1 137 ? -12.739 10.675 30.052 1.00 90.12 137 GLU A O 1
ATOM 1073 N N . GLN A 1 138 ? -13.830 9.811 28.293 1.00 87.00 138 GLN A N 1
ATOM 1074 C CA . GLN A 1 138 ? -15.098 9.644 29.011 1.00 87.00 138 GLN A CA 1
ATOM 1075 C C . GLN A 1 138 ? -14.987 8.604 30.132 1.00 87.00 138 GLN A C 1
ATOM 1077 O O . GLN A 1 138 ? -15.427 8.883 31.247 1.00 87.00 138 GLN A O 1
ATOM 1082 N N . ASP A 1 139 ? -14.340 7.464 29.876 1.00 86.44 139 ASP A N 1
ATOM 1083 C CA . ASP A 1 139 ? -14.143 6.401 30.873 1.00 86.44 139 ASP A CA 1
ATOM 1084 C C . ASP A 1 139 ? -13.276 6.857 32.070 1.00 86.44 139 ASP A C 1
ATOM 1086 O O . ASP A 1 139 ? -13.393 6.295 33.154 1.00 86.44 139 ASP A O 1
ATOM 1090 N N . LEU A 1 140 ? -12.425 7.881 31.909 1.00 77.44 140 LEU A N 1
ATOM 1091 C CA . LEU A 1 140 ? -11.591 8.447 32.984 1.00 77.44 140 LEU A CA 1
ATOM 1092 C C . LEU A 1 140 ? -12.316 9.469 33.876 1.00 77.44 140 LEU A C 1
ATOM 1094 O O . LEU A 1 140 ? -11.814 9.807 34.947 1.00 77.44 140 LEU A O 1
ATOM 1098 N N . THR A 1 141 ? -13.445 10.016 33.420 1.00 76.00 141 THR A N 1
ATOM 1099 C CA . THR A 1 141 ? -14.189 11.071 34.139 1.00 76.00 141 THR A CA 1
ATOM 1100 C C . THR A 1 141 ? -15.302 10.550 35.048 1.00 76.00 141 THR A C 1
ATOM 1102 O O . THR A 1 141 ? -15.907 11.344 35.772 1.00 76.00 141 THR A O 1
ATOM 1105 N N . VAL A 1 142 ? -15.569 9.244 35.009 1.00 58.28 142 VAL A N 1
ATOM 1106 C CA . VAL A 1 142 ? -16.573 8.540 35.823 1.00 58.28 142 VAL A CA 1
ATOM 1107 C C . VAL A 1 142 ? -15.885 7.822 36.977 1.00 58.28 142 VAL A C 1
ATOM 1109 O O . VAL A 1 142 ? -16.428 7.892 38.102 1.00 58.28 142 VAL A O 1
#

Solvent-accessible surface area (backbone atoms only — not comparable to full-atom values): 7585 Å² total; per-residue (Å²): 109,70,69,60,51,52,56,52,49,54,54,50,53,54,50,48,54,53,53,60,50,73,70,50,90,82,61,56,73,67,60,49,52,55,51,52,53,52,52,50,52,52,50,52,44,54,50,41,55,50,52,32,50,52,49,48,52,53,44,53,58,35,38,76,70,70,56,59,81,43,73,69,47,32,53,47,33,40,51,31,14,52,38,33,38,52,41,18,50,53,54,16,53,53,38,40,54,49,43,76,75,33,98,79,56,89,70,75,38,61,42,60,66,35,42,51,50,11,53,52,38,36,50,52,21,51,54,46,48,51,55,39,50,56,50,56,54,53,68,72,76,112

Secondary structure (DSSP, 8-state):
-HHHHHHHHHHHHHHHHHHHHHH-TTS-HHHHHHHHHHHHHHHHHHHHHHHHHHHHHHHHHHHTTT--S-HHHHHHHHHHHHHHHHHHHHHHHHHHHHHHH-TT--S-SS-HHHHHHHHHHHHHHHHHHHHHHHHHHHHH--

Foldseek 3Di:
DVLVVVLVVLVVVLVVVLVVVVVDPPDDPVVNVVVNVLSVLVSVLVVLLSVLVVLVVVLVVCVVVVNPQDPVSLVSLLSSLVSLVVSQVSQLVSLVVVVVVDPPSPDDSGDPVSNVVSVVSNVVSVVSVVVNVVVVVVVVVD

Nearest PDB structures (foldseek):
  4egw-assembly1_B  TM=4.627E-01  e=1.869E+00  Methanocaldococcus jannaschii DSM 2661
  2pfd-assembly1_A  TM=3.727E-01  e=8.780E+00  Rattus norvegicus

Mean predicted aligned error: 7.97 Å

Radius of gyration: 20.46 Å; Cα contacts (8 Å, |Δi|>4): 107; chains: 1; bounding box: 38×31×66 Å

Sequence (142 aa):
MLCIVALLSNNIDALQLCYEMGKGTAYTDATQRSFLIKTMIRAVDMNILLIAGILLIIVVSKINKGLVFVWQNITLFRWIGYLLGIHALVSSAINYVEKQASETFEGNPFDYQGVIAAIFVLMVAEIFAIGLRMKEEQDLTV

Organism: NCBI:txid537006

pLDDT: mean 83.74, std 12.71, range [51.47, 97.88]

InterPro domains:
  IPR021354 Protein of unknown function DUF2975 [PF11188] (57-142)